Protein AF-A0A3D1GAS0-F1 (afdb_monomer)

Sequence (78 aa):
MNQERGNPGDQVITGLLSRHNAWVEQTHISKTPTLFVNGYEMPVNYTVDDLKAMIPGLTESIPNVVELKSKTISHKSQ

Radius of gyration: 21.46 Å; Cα contacts (8 Å, |Δi|>4): 14; chains: 1; bounding box: 56×17×53 Å

Solvent-accessible surface area (backbone atoms only — not comparable to full-atom values): 5413 Å² total; per-residue (Å²): 136,84,78,81,76,72,58,72,67,56,57,52,51,52,54,52,53,53,53,48,52,54,48,46,64,74,66,61,70,86,64,80,93,74,54,68,60,98,85,42,75,58,67,93,82,68,46,76,64,56,55,53,68,74,40,76,59,48,78,74,67,49,73,74,83,80,78,82,79,87,87,84,83,82,83,75,88,128

pLDDT: mean 73.33, std 16.11, range [43.44, 94.5]

Secondary structure (DSSP, 8-state):
-------HHHHHHHHHHH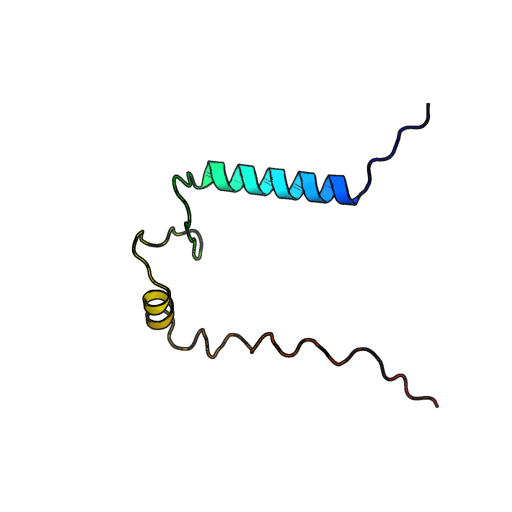HHHHHHHHHT--SSS--EETTEEPPTT--HHHHHHHSTTHHHHS--TT--SS-S------

Foldseek 3Di:
DDDPPPDPVVVVVVVVVVVVVVVCVVLVDPDPDWDDDPRDIDDPPDDPVNVCVVDPCPVVVPPPPPPPPDDDDDDDDD

Nearest PDB structures (foldseek):
  1r7h-assembly1_B  TM=3.695E-01  e=3.053E+00  Corynebacterium ammoniagenes

Mean predicted aligned error: 14.69 Å

Structure (mmCIF, N/CA/C/O backbone):
data_AF-A0A3D1GAS0-F1
#
_entry.id   AF-A0A3D1GAS0-F1
#
loop_
_atom_site.group_PDB
_atom_site.id
_atom_site.type_symbol
_atom_site.label_atom_id
_atom_site.label_alt_id
_atom_site.label_comp_id
_atom_site.label_asym_id
_atom_site.label_entity_id
_atom_site.label_seq_id
_atom_site.pdbx_PDB_ins_code
_atom_site.Cartn_x
_atom_site.Cartn_y
_atom_site.Cartn_z
_atom_site.occupancy
_atom_site.B_iso_or_equiv
_atom_site.auth_seq_id
_atom_site.auth_comp_id
_atom_site.auth_asym_id
_atom_site.auth_atom_id
_atom_site.pdbx_PDB_model_num
ATOM 1 N N . MET A 1 1 ? 41.122 4.386 -25.698 1.00 44.97 1 MET A N 1
ATOM 2 C CA . MET A 1 1 ? 39.736 4.733 -25.321 1.00 44.97 1 MET A CA 1
ATOM 3 C C . MET A 1 1 ? 39.530 4.252 -23.900 1.00 44.97 1 MET A C 1
ATOM 5 O O . MET A 1 1 ? 39.473 3.050 -23.687 1.00 44.97 1 MET A O 1
ATOM 9 N N . ASN A 1 2 ? 39.538 5.164 -22.929 1.00 46.31 2 ASN A N 1
ATOM 10 C CA . ASN A 1 2 ? 39.289 4.809 -21.536 1.00 46.31 2 ASN A CA 1
ATOM 11 C C . ASN A 1 2 ? 37.778 4.754 -21.348 1.00 46.31 2 ASN A C 1
ATOM 13 O O . ASN A 1 2 ? 37.101 5.769 -21.468 1.00 46.31 2 ASN A O 1
ATOM 17 N N . GLN A 1 3 ? 37.258 3.552 -21.138 1.00 58.75 3 GLN A N 1
ATOM 18 C CA . GLN A 1 3 ? 35.857 3.346 -20.818 1.00 58.75 3 GLN A CA 1
ATOM 19 C C . GLN A 1 3 ? 35.638 3.847 -19.389 1.00 58.75 3 GLN A C 1
ATOM 21 O O . GLN A 1 3 ? 36.150 3.251 -18.439 1.00 58.75 3 GLN A O 1
ATOM 26 N N . GLU A 1 4 ? 34.942 4.974 -19.254 1.00 59.03 4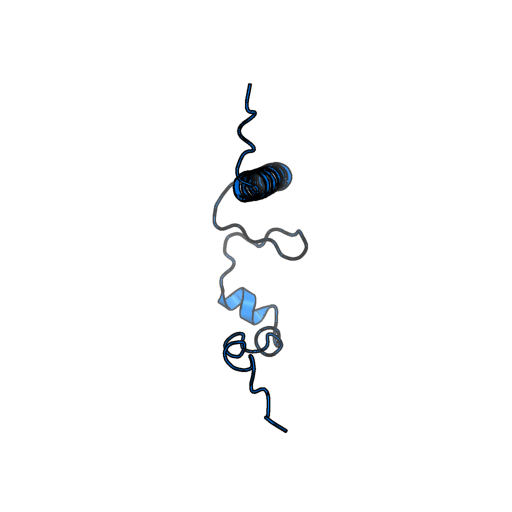 GLU A N 1
ATOM 27 C CA . GLU A 1 4 ? 34.501 5.512 -17.970 1.00 59.03 4 GLU A CA 1
ATOM 28 C C . GLU A 1 4 ? 33.640 4.446 -17.292 1.00 59.03 4 GLU A C 1
ATOM 30 O O . GLU A 1 4 ? 32.508 4.168 -17.691 1.00 59.03 4 GLU A O 1
ATOM 35 N N . ARG A 1 5 ? 34.217 3.754 -16.307 1.00 62.78 5 ARG A N 1
ATOM 36 C CA . ARG A 1 5 ? 33.463 2.816 -15.483 1.00 62.78 5 ARG A CA 1
ATOM 37 C C . ARG A 1 5 ? 32.511 3.661 -14.645 1.00 62.78 5 ARG A C 1
ATOM 39 O O . ARG A 1 5 ? 32.957 4.320 -13.710 1.00 62.78 5 ARG A O 1
ATOM 46 N N . GLY A 1 6 ? 31.232 3.664 -15.021 1.00 66.19 6 GLY A N 1
ATOM 47 C CA . GLY A 1 6 ? 30.173 4.310 -14.250 1.00 66.19 6 GLY A CA 1
ATOM 48 C C . GLY A 1 6 ? 30.251 3.899 -12.780 1.00 66.19 6 GLY A C 1
ATOM 49 O O . GLY A 1 6 ? 30.619 2.760 -12.467 1.00 66.19 6 GLY A O 1
ATOM 50 N N . ASN A 1 7 ? 29.957 4.843 -11.889 1.00 76.94 7 ASN A N 1
ATOM 51 C CA . ASN A 1 7 ? 30.040 4.642 -10.451 1.00 76.94 7 ASN A CA 1
ATOM 52 C C . ASN A 1 7 ? 29.216 3.397 -10.059 1.00 76.94 7 ASN A C 1
ATOM 54 O O . ASN A 1 7 ? 28.051 3.297 -10.451 1.00 76.94 7 ASN A O 1
ATOM 58 N N . PRO A 1 8 ? 29.768 2.444 -9.285 1.00 71.00 8 PRO A N 1
ATOM 59 C CA . PRO A 1 8 ? 29.020 1.282 -8.805 1.00 71.00 8 PRO A CA 1
ATOM 60 C C . PRO A 1 8 ? 27.687 1.642 -8.127 1.00 71.00 8 PRO A C 1
ATOM 62 O O . PRO A 1 8 ? 26.724 0.882 -8.227 1.00 71.00 8 PRO A O 1
ATOM 65 N N . GLY A 1 9 ? 27.601 2.817 -7.491 1.00 75.00 9 GLY A N 1
ATOM 66 C CA . GLY A 1 9 ? 26.356 3.338 -6.920 1.00 75.00 9 GLY A CA 1
ATOM 67 C C . GLY A 1 9 ? 25.246 3.560 -7.953 1.00 75.00 9 GLY A C 1
ATOM 68 O O . GLY A 1 9 ? 24.085 3.264 -7.671 1.00 75.00 9 GLY A O 1
ATOM 69 N N . ASP A 1 10 ? 25.590 3.984 -9.168 1.00 78.38 10 ASP A N 1
ATOM 70 C CA . ASP A 1 10 ? 24.619 4.280 -10.227 1.00 78.38 10 ASP A CA 1
ATOM 71 C C . ASP A 1 10 ? 23.958 2.995 -10.743 1.00 78.38 10 ASP A C 1
ATOM 73 O O . ASP A 1 10 ? 22.757 2.964 -11.022 1.00 78.38 10 ASP A O 1
ATOM 77 N N . GLN A 1 11 ? 24.720 1.899 -10.811 1.00 78.50 11 GLN A N 1
ATOM 78 C CA . GLN A 1 11 ? 24.204 0.587 -11.216 1.00 78.50 11 GLN A CA 1
ATOM 79 C C . GLN A 1 11 ? 23.216 0.028 -10.184 1.00 78.50 11 GLN A C 1
ATOM 81 O O . GLN A 1 11 ? 22.173 -0.515 -10.552 1.00 78.50 11 GLN A O 1
ATOM 86 N N . VAL A 1 12 ? 23.505 0.210 -8.890 1.00 86.81 12 VAL A N 1
ATOM 87 C CA . VAL A 1 12 ? 22.609 -0.200 -7.797 1.00 86.81 12 VAL A CA 1
ATOM 88 C C . VAL A 1 12 ? 21.311 0.608 -7.823 1.00 86.81 12 VAL A C 1
ATOM 90 O O . VAL A 1 12 ? 20.230 0.022 -7.763 1.00 86.81 12 VAL A O 1
ATOM 93 N N . ILE A 1 13 ? 21.400 1.935 -7.963 1.00 89.62 13 ILE A N 1
ATOM 94 C CA . ILE A 1 13 ? 20.226 2.820 -8.036 1.00 89.62 13 ILE A CA 1
ATOM 95 C C . ILE A 1 13 ? 19.348 2.451 -9.234 1.00 89.62 13 ILE A C 1
ATOM 97 O O . ILE A 1 13 ? 18.138 2.284 -9.088 1.00 89.62 13 ILE A O 1
ATOM 101 N N . THR A 1 14 ? 19.960 2.252 -10.402 1.00 91.00 14 THR A N 1
ATOM 102 C CA . THR A 1 14 ? 19.247 1.860 -11.626 1.00 91.00 14 THR A CA 1
ATOM 103 C C . THR A 1 14 ? 18.507 0.533 -11.440 1.00 91.00 14 THR A C 1
ATOM 105 O O . THR A 1 14 ? 17.338 0.415 -11.809 1.00 91.00 14 THR A O 1
ATOM 108 N N . GLY A 1 15 ? 19.148 -0.455 -10.806 1.00 90.56 15 GLY A N 1
ATOM 109 C CA . GLY A 1 15 ? 18.516 -1.738 -10.494 1.00 90.56 15 GLY A CA 1
ATOM 110 C C . GLY A 1 15 ? 17.333 -1.612 -9.528 1.00 90.56 15 GLY A C 1
ATOM 111 O O . GLY A 1 15 ? 16.302 -2.255 -9.729 1.00 90.56 15 GLY A O 1
ATOM 112 N N . LEU A 1 16 ? 17.444 -0.762 -8.501 1.00 92.75 16 LEU A N 1
ATOM 113 C CA . LEU A 1 16 ? 16.352 -0.502 -7.556 1.00 92.75 16 LEU A CA 1
ATOM 114 C C . LEU A 1 16 ? 15.155 0.173 -8.233 1.00 92.75 16 LEU A C 1
ATOM 116 O O . LEU A 1 16 ? 14.021 -0.255 -8.024 1.00 92.75 16 LEU A O 1
ATOM 120 N N . LEU A 1 17 ? 15.402 1.174 -9.081 1.00 94.25 17 LEU A N 1
ATOM 121 C CA . LEU A 1 17 ? 14.355 1.871 -9.832 1.00 94.25 17 LEU A CA 1
ATOM 122 C C . LEU A 1 17 ? 13.635 0.937 -10.807 1.00 94.25 17 LEU A C 1
ATOM 124 O O . LEU A 1 17 ? 12.408 0.935 -10.866 1.00 94.25 17 LEU A O 1
ATOM 128 N N . SER A 1 18 ? 14.378 0.091 -11.523 1.00 94.50 18 SER A N 1
ATOM 129 C CA . SER A 1 18 ? 13.792 -0.897 -12.434 1.00 94.50 18 SER A CA 1
ATOM 130 C C . SER A 1 18 ? 12.871 -1.878 -11.700 1.00 94.50 18 SER A C 1
ATOM 132 O O . SER A 1 18 ? 11.746 -2.116 -12.140 1.00 94.50 18 SER A O 1
ATOM 134 N N . ARG A 1 19 ? 13.297 -2.388 -10.535 1.00 94.50 19 ARG A N 1
ATOM 135 C CA . ARG A 1 19 ? 12.466 -3.265 -9.693 1.00 94.50 19 ARG A CA 1
ATOM 136 C C . ARG A 1 19 ? 11.234 -2.551 -9.143 1.00 94.50 19 ARG A C 1
ATOM 138 O O . ARG A 1 19 ? 10.172 -3.161 -9.075 1.00 94.50 19 ARG A O 1
ATOM 145 N N . HIS A 1 20 ? 11.373 -1.286 -8.752 1.00 90.56 20 HIS A N 1
ATOM 146 C CA . HIS A 1 20 ? 10.254 -0.481 -8.275 1.00 90.56 20 HIS A CA 1
ATOM 147 C C . HIS A 1 20 ? 9.200 -0.286 -9.370 1.00 90.56 20 HIS A C 1
ATOM 149 O O . HIS A 1 20 ? 8.034 -0.588 -9.140 1.00 90.56 20 HIS A O 1
ATOM 155 N N . ASN A 1 21 ? 9.609 0.126 -10.572 1.00 90.75 21 ASN A N 1
ATOM 156 C CA . ASN A 1 21 ? 8.688 0.337 -11.690 1.00 90.75 21 ASN A CA 1
ATOM 157 C C . ASN A 1 21 ? 7.960 -0.957 -12.078 1.00 90.75 21 ASN A C 1
ATOM 159 O O . ASN A 1 21 ? 6.740 -0.954 -12.208 1.00 90.75 21 ASN A O 1
ATOM 163 N N . ALA A 1 22 ? 8.684 -2.079 -12.157 1.00 93.38 22 ALA A N 1
ATOM 164 C CA . ALA A 1 22 ? 8.075 -3.381 -12.421 1.00 93.38 22 ALA A CA 1
ATOM 165 C C . ALA A 1 22 ? 7.040 -3.769 -11.349 1.00 93.38 22 ALA A C 1
ATOM 167 O O . ALA A 1 22 ? 5.993 -4.325 -11.669 1.00 93.38 22 ALA A O 1
ATOM 168 N N . TRP A 1 23 ? 7.307 -3.461 -10.076 1.00 91.81 23 TRP A N 1
ATOM 169 C CA . TRP A 1 23 ? 6.355 -3.701 -8.993 1.00 91.81 23 TRP A CA 1
ATOM 170 C C . TRP A 1 23 ? 5.096 -2.831 -9.122 1.00 91.81 23 TRP A C 1
ATOM 172 O O . TRP A 1 23 ? 3.993 -3.359 -8.977 1.00 91.81 23 TRP A O 1
ATOM 182 N N . VAL A 1 24 ? 5.235 -1.538 -9.444 1.00 88.12 24 VAL A N 1
ATOM 183 C CA . VAL A 1 24 ? 4.097 -0.626 -9.681 1.00 88.12 24 VAL A CA 1
ATOM 184 C C . VAL A 1 24 ? 3.217 -1.135 -10.82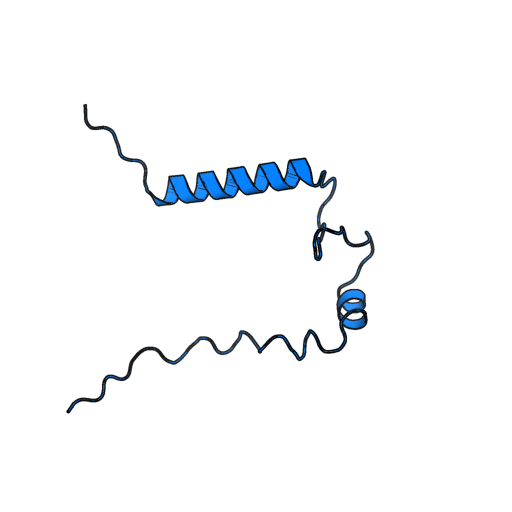5 1.00 88.12 24 VAL A C 1
ATOM 186 O O . VAL A 1 24 ? 1.997 -1.195 -10.681 1.00 88.12 24 VAL A O 1
ATOM 189 N N . GLU A 1 25 ? 3.830 -1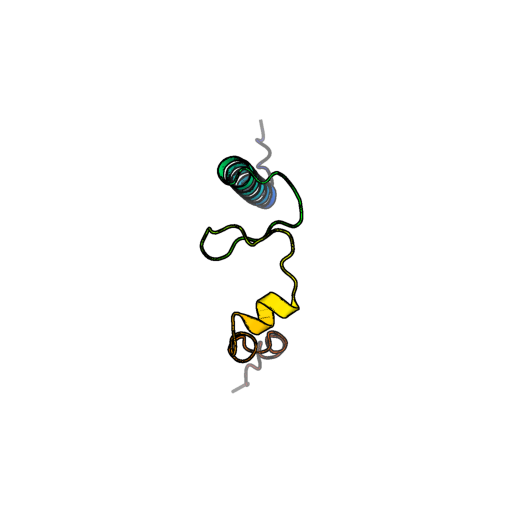.556 -11.935 1.00 89.50 25 GLU A N 1
ATOM 190 C CA . GLU A 1 25 ? 3.116 -2.103 -13.095 1.00 89.50 25 GLU A CA 1
ATOM 191 C C . GLU A 1 25 ? 2.358 -3.391 -12.747 1.00 89.50 25 GLU A C 1
ATOM 193 O O . GLU A 1 25 ? 1.176 -3.518 -13.054 1.00 89.50 25 GLU A O 1
ATOM 198 N N . GLN A 1 26 ? 3.005 -4.333 -12.054 1.00 91.31 26 GLN A N 1
ATOM 199 C CA . GLN A 1 26 ? 2.391 -5.613 -11.678 1.00 91.31 26 GLN A CA 1
ATOM 200 C C . GLN A 1 26 ? 1.222 -5.444 -10.703 1.00 91.31 26 GLN A C 1
ATOM 202 O O . GLN A 1 26 ? 0.217 -6.149 -10.797 1.00 91.31 26 GLN A O 1
ATOM 207 N N . THR A 1 27 ? 1.347 -4.512 -9.760 1.00 89.38 27 THR A N 1
ATOM 208 C CA . THR A 1 27 ? 0.334 -4.272 -8.723 1.00 89.38 27 THR A CA 1
ATOM 209 C C . THR A 1 27 ? -0.805 -3.367 -9.182 1.00 89.38 27 THR A C 1
ATOM 211 O O . THR A 1 27 ? -1.789 -3.247 -8.459 1.00 89.38 27 THR A O 1
ATOM 214 N N . HIS A 1 28 ? -0.711 -2.772 -10.378 1.00 89.62 28 HIS A N 1
ATOM 215 C CA . HIS A 1 28 ? -1.727 -1.875 -10.937 1.00 89.62 28 HIS A CA 1
ATOM 216 C C . HIS A 1 28 ? -2.131 -0.745 -9.970 1.00 89.62 28 HIS A C 1
ATOM 218 O O . HIS A 1 28 ? -3.298 -0.352 -9.910 1.00 89.62 28 HIS A O 1
ATOM 224 N N . ILE A 1 29 ? -1.171 -0.215 -9.199 1.00 86.88 29 ILE A N 1
ATOM 225 C CA . ILE A 1 29 ? -1.421 0.863 -8.231 1.00 86.88 29 ILE A CA 1
ATOM 226 C C . ILE A 1 29 ? -1.988 2.080 -8.968 1.00 86.88 29 ILE A C 1
ATOM 228 O O . ILE A 1 29 ? -1.307 2.709 -9.775 1.00 86.88 29 ILE A O 1
ATOM 232 N N . SER A 1 30 ? -3.240 2.431 -8.669 1.00 86.75 30 SER A N 1
ATOM 233 C CA . SER A 1 30 ? -3.964 3.500 -9.366 1.00 86.75 30 SER A CA 1
ATOM 234 C C . SER A 1 30 ? -4.029 4.818 -8.586 1.00 86.75 30 SER A C 1
ATOM 236 O O . SER A 1 30 ? -4.543 5.812 -9.098 1.00 86.75 30 SER A O 1
ATOM 238 N N . LYS A 1 31 ? -3.591 4.828 -7.321 1.00 86.50 31 LYS A N 1
ATOM 239 C CA . LYS A 1 31 ? -3.664 5.976 -6.404 1.00 86.50 31 LYS A CA 1
ATOM 240 C C . LYS A 1 31 ? -2.607 5.874 -5.307 1.00 86.50 31 LYS A C 1
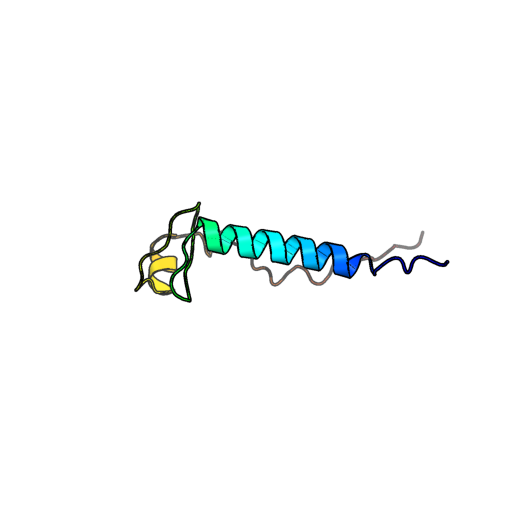ATOM 242 O O . LYS A 1 31 ? -2.017 4.821 -5.109 1.00 86.50 31 LYS A O 1
ATOM 247 N N . THR A 1 32 ? -2.393 6.965 -4.576 1.00 85.56 32 THR A N 1
ATOM 248 C CA . THR A 1 32 ? -1.478 7.012 -3.428 1.00 85.56 32 THR A CA 1
ATOM 249 C C . THR A 1 32 ? -2.110 7.784 -2.262 1.00 85.56 32 THR A C 1
ATOM 251 O O . THR A 1 32 ? -2.760 8.798 -2.526 1.00 85.56 32 THR A O 1
ATOM 254 N N . PRO A 1 33 ? -1.890 7.385 -0.994 1.00 85.50 33 PRO A N 1
ATOM 255 C CA . PRO A 1 33 ? -1.121 6.212 -0.574 1.00 85.50 33 PRO A CA 1
ATOM 256 C C . PRO A 1 33 ? -1.885 4.896 -0.806 1.00 85.50 33 PRO A C 1
ATOM 258 O O . PRO A 1 33 ? -3.096 4.836 -0.614 1.00 85.50 33 PRO A O 1
ATOM 261 N N . THR A 1 34 ? -1.151 3.844 -1.175 1.00 86.06 34 THR A N 1
ATOM 262 C CA . THR A 1 34 ? -1.640 2.458 -1.241 1.00 86.06 34 THR A CA 1
ATOM 263 C C . THR A 1 34 ? -0.691 1.582 -0.431 1.00 86.06 34 THR A C 1
ATOM 265 O O . THR A 1 34 ? 0.527 1.674 -0.593 1.00 86.06 34 THR A O 1
ATOM 268 N N . LEU A 1 35 ? -1.243 0.754 0.457 1.00 85.56 35 LEU A N 1
ATOM 269 C CA . LEU A 1 35 ? -0.482 -0.148 1.319 1.00 85.56 35 LEU A CA 1
ATOM 270 C C . LEU A 1 35 ? -0.779 -1.601 0.957 1.00 85.56 35 LEU A C 1
ATOM 272 O O . LEU A 1 35 ? -1.933 -1.957 0.725 1.00 85.56 35 LEU A O 1
ATOM 276 N N . PHE A 1 36 ? 0.259 -2.435 0.978 1.00 86.12 36 PHE A N 1
ATOM 277 C CA . PHE A 1 36 ? 0.138 -3.877 0.795 1.00 86.12 36 PHE A CA 1
ATOM 278 C C . PHE A 1 36 ? 0.672 -4.610 2.023 1.00 86.12 36 PHE A C 1
ATOM 280 O O . PHE A 1 36 ? 1.767 -4.306 2.498 1.00 86.12 36 PHE A O 1
ATOM 287 N N . VAL A 1 37 ? -0.063 -5.616 2.495 1.00 82.19 37 VAL A N 1
ATOM 288 C CA . VAL A 1 37 ? 0.387 -6.543 3.545 1.00 82.19 37 VAL A CA 1
ATOM 289 C C . VAL A 1 37 ? 0.273 -7.959 3.000 1.00 82.19 37 VAL A C 1
ATOM 291 O O . VAL A 1 37 ? -0.795 -8.372 2.557 1.00 82.19 37 VAL A O 1
ATOM 294 N N . ASN A 1 38 ? 1.386 -8.699 2.983 1.00 82.12 38 ASN A N 1
ATOM 295 C CA . ASN A 1 38 ? 1.460 -10.052 2.412 1.00 82.12 38 ASN A CA 1
ATOM 296 C C . ASN A 1 38 ? 0.920 -10.156 0.967 1.00 82.12 38 ASN A C 1
ATOM 298 O O . ASN A 1 38 ? 0.364 -11.181 0.584 1.00 82.12 38 ASN A O 1
ATOM 302 N N . GLY A 1 39 ? 1.069 -9.091 0.170 1.00 84.19 39 GLY A N 1
ATOM 303 C CA . GLY A 1 39 ? 0.604 -9.033 -1.223 1.00 84.19 39 GLY A CA 1
ATOM 304 C C . GLY A 1 39 ? -0.853 -8.594 -1.417 1.00 84.19 39 GLY A C 1
ATOM 305 O O . GLY A 1 39 ? -1.274 -8.447 -2.559 1.00 84.19 39 GLY A O 1
ATOM 306 N N . TYR A 1 40 ? -1.605 -8.335 -0.343 1.00 84.94 40 TYR A N 1
ATOM 307 C CA . TYR A 1 40 ? -2.990 -7.861 -0.415 1.00 84.94 40 TYR A CA 1
ATOM 308 C C . TYR A 1 40 ? -3.063 -6.345 -0.240 1.00 84.94 40 TYR A C 1
ATOM 310 O O . TYR A 1 40 ? -2.486 -5.812 0.711 1.00 84.94 40 TYR A O 1
ATOM 318 N N . GLU A 1 41 ? -3.773 -5.661 -1.144 1.00 87.50 41 GLU A N 1
ATOM 319 C CA . GLU A 1 41 ? -4.055 -4.227 -1.025 1.00 87.50 41 GLU A CA 1
ATOM 320 C C . GLU A 1 41 ? -4.973 -3.971 0.175 1.00 87.50 41 GLU A C 1
ATOM 322 O O . GLU A 1 41 ? -5.992 -4.642 0.362 1.00 87.50 41 GLU A O 1
ATOM 327 N N . MET A 1 42 ? -4.614 -2.987 0.994 1.00 85.75 42 MET A N 1
ATOM 328 C CA . MET A 1 42 ? -5.453 -2.558 2.101 1.00 85.75 42 MET A CA 1
ATOM 329 C C . MET A 1 42 ? -6.647 -1.707 1.634 1.00 85.75 42 MET A C 1
ATOM 331 O O . MET A 1 42 ? -6.530 -0.961 0.661 1.00 85.75 42 MET A O 1
ATOM 335 N N . PRO A 1 43 ? -7.793 -1.750 2.342 1.00 85.38 43 PRO A N 1
ATOM 336 C CA . PRO A 1 43 ? -8.960 -0.941 1.996 1.00 85.38 43 PRO A CA 1
ATOM 337 C C . PRO A 1 43 ? -8.670 0.567 1.929 1.00 85.38 43 PRO A C 1
ATOM 339 O O . PRO A 1 43 ? -7.812 1.102 2.620 1.00 85.38 43 PRO A O 1
ATOM 342 N N . VAL A 1 44 ? -9.443 1.283 1.114 1.00 81.81 44 VAL A N 1
ATOM 343 C CA . VAL A 1 44 ? -9.184 2.693 0.755 1.00 81.81 44 VAL A CA 1
ATOM 344 C C . VAL A 1 44 ? -9.237 3.655 1.943 1.00 81.81 44 VAL A C 1
ATOM 346 O O . VAL A 1 44 ? -8.539 4.662 1.965 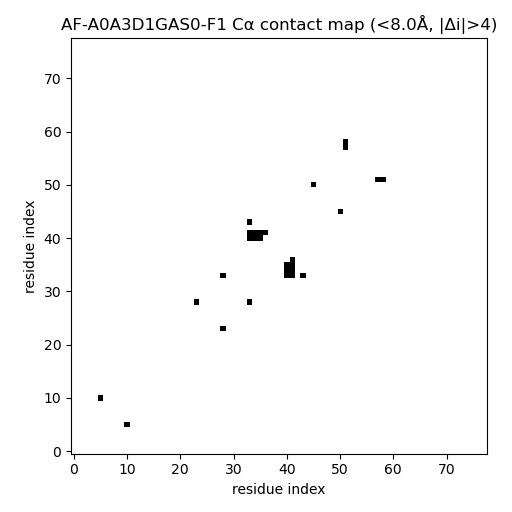1.00 81.81 44 VAL A O 1
ATOM 349 N N . ASN A 1 45 ? -10.096 3.367 2.909 1.00 83.50 45 ASN A N 1
ATOM 350 C CA . ASN A 1 45 ? -10.367 4.195 4.077 1.00 83.50 45 ASN A CA 1
ATOM 351 C C . ASN A 1 45 ? -9.668 3.672 5.336 1.00 83.50 45 ASN A C 1
ATOM 353 O O . ASN A 1 45 ? -10.070 4.037 6.438 1.00 83.50 45 ASN A O 1
ATOM 357 N N . TYR A 1 46 ? -8.666 2.805 5.177 1.00 79.38 46 TYR A N 1
ATOM 358 C CA . TYR A 1 46 ? -7.953 2.250 6.313 1.00 79.38 46 TYR A CA 1
ATOM 359 C C . TYR A 1 46 ? -7.173 3.333 7.050 1.00 79.38 46 TYR A C 1
ATOM 361 O O . TYR A 1 46 ? -6.350 4.041 6.464 1.00 79.38 46 TYR A O 1
ATOM 369 N N . THR A 1 47 ? -7.419 3.446 8.347 1.00 82.25 47 THR A N 1
ATOM 370 C CA . THR A 1 47 ? -6.722 4.381 9.221 1.00 82.25 47 THR A CA 1
ATOM 371 C C . THR A 1 47 ? -5.582 3.689 9.965 1.00 82.25 47 THR A C 1
ATOM 373 O O . THR A 1 47 ? -5.480 2.463 10.042 1.00 82.25 47 THR A O 1
ATOM 376 N N . VAL A 1 48 ? -4.700 4.496 10.554 1.00 77.06 48 VAL A N 1
ATOM 377 C CA . VAL A 1 48 ? -3.656 3.992 11.457 1.00 77.06 48 VAL A CA 1
ATOM 378 C C . VAL A 1 48 ? -4.271 3.308 12.684 1.00 77.06 48 VAL A C 1
ATOM 380 O O . VAL A 1 48 ? -3.685 2.368 13.215 1.00 77.06 48 VAL A O 1
ATOM 383 N N . ASP A 1 49 ? -5.447 3.745 13.133 1.00 81.75 49 ASP A N 1
ATOM 384 C CA . ASP A 1 49 ? -6.117 3.136 14.282 1.00 81.75 49 ASP A CA 1
ATOM 385 C C . ASP A 1 49 ? -6.717 1.772 13.9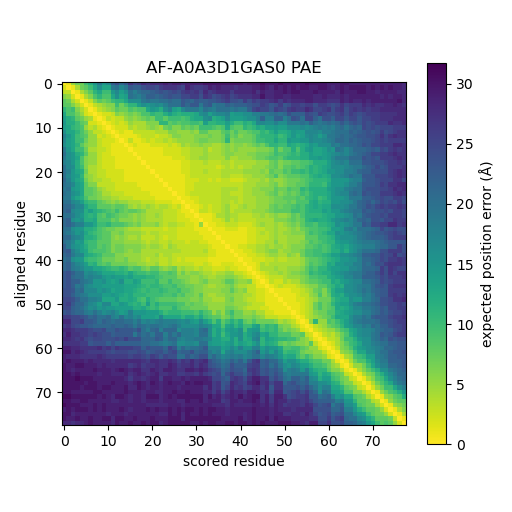35 1.00 81.75 49 ASP A C 1
ATOM 387 O O . ASP A 1 49 ? -6.616 0.846 1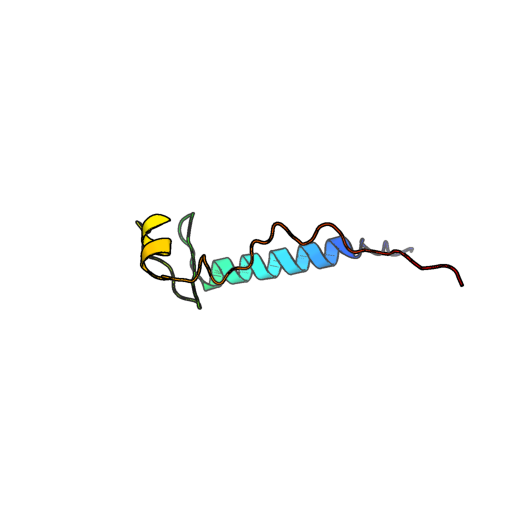4.739 1.00 81.75 49 ASP A O 1
ATOM 391 N N . ASP A 1 50 ? -7.211 1.596 12.707 1.00 79.25 50 ASP A N 1
ATOM 392 C CA . ASP A 1 50 ? -7.638 0.285 12.213 1.00 79.25 50 ASP A CA 1
ATOM 393 C C . ASP A 1 50 ? -6.457 -0.707 12.176 1.00 79.25 50 ASP A C 1
ATOM 395 O O . ASP A 1 50 ? -6.599 -1.873 12.548 1.00 79.25 50 ASP A O 1
ATOM 399 N N . LEU A 1 51 ? -5.252 -0.242 11.808 1.00 75.06 51 LEU A N 1
ATOM 400 C CA . LEU A 1 51 ? -4.032 -1.062 11.844 1.00 75.06 51 LEU A CA 1
ATOM 401 C C . LEU A 1 51 ? -3.669 -1.490 13.270 1.00 75.06 51 LEU A C 1
ATOM 403 O O . LEU A 1 51 ? -3.316 -2.648 13.491 1.00 75.06 51 LEU A O 1
ATOM 407 N N . LYS A 1 52 ? -3.777 -0.574 14.241 1.00 75.38 52 LYS A N 1
ATOM 408 C CA . LYS A 1 52 ? -3.555 -0.889 15.662 1.00 75.38 52 LYS A CA 1
ATOM 409 C C . LYS A 1 52 ? -4.575 -1.906 16.175 1.00 75.38 52 LYS A C 1
ATOM 411 O O . LYS A 1 52 ? -4.210 -2.788 16.945 1.00 75.38 52 LYS A O 1
ATOM 416 N N . ALA A 1 53 ? -5.832 -1.795 15.745 1.00 76.19 53 ALA A N 1
ATOM 417 C CA . ALA A 1 53 ? -6.902 -2.701 16.150 1.00 76.19 53 ALA A CA 1
ATOM 418 C C . ALA A 1 53 ? -6.761 -4.106 15.538 1.00 76.19 53 ALA A C 1
ATOM 420 O O . ALA A 1 53 ? -7.046 -5.093 16.213 1.00 76.19 53 ALA A O 1
ATOM 421 N N . MET A 1 54 ? -6.313 -4.213 14.281 1.00 70.62 54 MET A N 1
ATOM 422 C CA . MET A 1 54 ? -6.143 -5.503 13.597 1.00 70.62 54 MET A CA 1
ATOM 423 C C . MET A 1 54 ? -4.999 -6.348 14.129 1.00 70.62 54 MET A C 1
ATOM 425 O O . MET A 1 54 ? -5.030 -7.569 13.975 1.00 70.62 54 MET A O 1
ATOM 429 N N . ILE A 1 55 ? -3.976 -5.720 14.705 1.00 73.12 55 ILE A N 1
ATOM 430 C CA . ILE A 1 55 ? -2.780 -6.439 15.129 1.00 73.12 55 ILE A CA 1
ATOM 431 C C . ILE A 1 55 ? -2.472 -6.132 16.600 1.00 73.12 55 ILE A C 1
ATOM 433 O O . ILE A 1 55 ? -1.453 -5.498 16.899 1.00 73.12 55 ILE A O 1
ATOM 437 N N . PRO A 1 56 ? -3.341 -6.582 17.537 1.00 66.31 56 PRO A N 1
ATOM 438 C CA . PRO A 1 56 ? -3.063 -6.486 18.964 1.00 66.31 56 PRO A CA 1
ATOM 439 C C . PRO A 1 56 ? -1.722 -7.160 19.256 1.00 66.31 56 PRO A C 1
ATOM 441 O O . PRO A 1 56 ? -1.490 -8.297 18.845 1.00 66.31 56 PRO A O 1
ATOM 444 N N . GLY A 1 57 ? -0.819 -6.447 19.921 1.00 62.47 57 GLY A N 1
ATOM 445 C CA . GLY A 1 57 ? 0.508 -6.963 20.241 1.00 62.47 57 GLY A CA 1
ATOM 446 C C . GLY A 1 57 ? 1.575 -6.814 19.156 1.00 62.47 57 GLY A C 1
ATOM 447 O O . GLY A 1 57 ? 2.745 -7.050 19.449 1.00 62.47 57 GLY A O 1
ATOM 448 N N . LEU A 1 58 ? 1.263 -6.349 17.936 1.00 62.47 58 LEU A N 1
ATOM 449 C CA . LEU A 1 58 ? 2.325 -6.099 16.946 1.00 62.47 58 LEU A CA 1
ATOM 450 C C . LEU A 1 58 ? 3.228 -4.954 17.383 1.00 62.47 58 LEU A C 1
ATOM 452 O O . LEU A 1 58 ? 4.447 -5.083 17.327 1.00 62.47 58 LEU A O 1
ATOM 456 N N . THR A 1 59 ? 2.640 -3.865 17.873 1.00 61.22 59 THR A N 1
ATOM 457 C CA . THR A 1 59 ? 3.386 -2.726 18.419 1.00 61.22 59 THR A CA 1
ATOM 458 C C . THR A 1 59 ? 4.227 -3.108 19.634 1.00 61.22 59 THR A C 1
ATOM 460 O O . THR A 1 59 ? 5.269 -2.505 19.855 1.00 61.22 59 THR A O 1
ATOM 463 N N . GLU A 1 60 ? 3.809 -4.121 20.394 1.00 65.75 60 GLU A N 1
ATOM 464 C CA . GLU A 1 60 ? 4.559 -4.666 21.534 1.00 65.75 60 GLU A CA 1
ATOM 465 C C . GLU A 1 60 ? 5.674 -5.627 21.085 1.00 65.75 60 GLU A C 1
ATOM 467 O O . GLU A 1 60 ? 6.693 -5.754 21.760 1.00 65.75 60 GLU A O 1
ATOM 472 N N . SER A 1 61 ? 5.500 -6.283 19.931 1.00 58.78 61 SER A N 1
ATOM 473 C CA . SER A 1 61 ? 6.469 -7.215 19.339 1.00 58.78 61 SER A CA 1
ATOM 474 C C . SER A 1 61 ? 7.537 -6.547 18.471 1.00 58.78 61 SER A C 1
ATOM 476 O O . SER A 1 61 ? 8.565 -7.165 18.198 1.00 58.78 61 SER A O 1
ATOM 478 N N . ILE A 1 62 ? 7.310 -5.307 18.021 1.00 60.19 62 ILE A N 1
ATOM 479 C CA . ILE A 1 62 ? 8.324 -4.516 17.323 1.00 60.19 62 ILE A CA 1
ATOM 480 C C . ILE A 1 62 ? 9.255 -3.971 18.411 1.00 60.19 62 ILE A C 1
ATOM 482 O O . ILE A 1 62 ? 8.853 -3.057 19.136 1.00 60.19 62 ILE A O 1
ATOM 486 N N . PRO A 1 63 ? 10.484 -4.503 18.570 1.00 60.81 63 PRO A N 1
ATOM 487 C CA . PRO A 1 63 ? 11.419 -3.933 19.526 1.00 60.81 63 PRO A CA 1
ATOM 488 C C . PRO A 1 63 ? 11.601 -2.460 19.170 1.00 60.81 63 PRO A C 1
ATOM 490 O O . PRO A 1 63 ? 11.816 -2.135 18.002 1.00 60.81 63 PRO A O 1
ATOM 493 N N . ASN A 1 64 ? 11.477 -1.572 20.160 1.00 58.72 64 ASN A N 1
ATOM 494 C CA . ASN A 1 64 ? 11.705 -0.141 19.987 1.00 58.72 64 ASN A CA 1
ATOM 495 C C . ASN A 1 64 ? 13.021 0.065 19.219 1.00 58.72 64 ASN A C 1
ATOM 497 O O . ASN A 1 64 ? 14.104 -0.076 19.782 1.00 58.72 64 ASN A O 1
ATOM 501 N N . VAL A 1 65 ? 12.939 0.427 17.934 1.00 53.75 65 VAL A N 1
ATOM 502 C CA . VAL A 1 65 ? 14.094 0.589 17.022 1.00 53.75 65 VAL A CA 1
ATOM 503 C C . VAL A 1 65 ? 14.978 1.790 17.423 1.00 53.75 65 VAL A C 1
ATOM 505 O O . VAL A 1 65 ? 15.891 2.197 16.712 1.00 53.75 65 VAL A O 1
ATOM 508 N N . VAL A 1 66 ? 14.755 2.363 18.605 1.00 53.41 66 VAL A N 1
ATOM 509 C CA . VAL A 1 66 ? 15.540 3.465 19.161 1.00 53.41 66 VAL A CA 1
ATOM 510 C C . VAL A 1 66 ? 16.894 2.985 19.717 1.00 53.41 66 VAL A C 1
ATOM 512 O O . VAL A 1 66 ? 17.801 3.799 19.868 1.00 53.41 66 VAL A O 1
ATOM 515 N N . GLU A 1 67 ? 17.116 1.682 19.925 1.00 51.16 67 GLU A N 1
ATOM 516 C CA . GLU A 1 67 ? 18.328 1.180 20.599 1.00 51.16 67 GLU A CA 1
ATOM 517 C C . GLU A 1 67 ? 19.348 0.470 19.680 1.00 51.16 67 GLU A C 1
ATOM 519 O O . GLU A 1 67 ? 19.935 -0.547 20.030 1.00 51.16 67 GLU A O 1
ATOM 524 N N . LEU A 1 68 ? 19.617 1.026 18.492 1.00 49.78 68 LEU A N 1
ATOM 525 C CA . LEU A 1 68 ? 20.783 0.640 17.666 1.00 49.78 68 LEU A CA 1
ATOM 526 C C . LEU A 1 68 ? 21.877 1.720 17.614 1.00 49.78 68 LEU A C 1
ATOM 528 O O . LEU A 1 68 ? 22.722 1.731 16.720 1.00 49.78 68 LEU A O 1
ATOM 532 N N . LYS A 1 69 ? 21.917 2.622 18.601 1.00 51.78 69 LYS A N 1
ATOM 533 C CA . LYS A 1 69 ? 23.027 3.567 18.787 1.00 51.78 69 LYS A CA 1
ATOM 534 C C . LYS A 1 69 ? 23.643 3.409 20.172 1.00 51.78 69 LYS A C 1
ATOM 536 O O . LYS A 1 69 ? 23.287 4.167 21.062 1.00 51.78 69 LYS A O 1
ATOM 541 N N . SER A 1 70 ? 24.557 2.446 20.343 1.00 48.31 70 SER A N 1
ATOM 542 C CA . SER A 1 70 ? 25.759 2.545 21.212 1.00 48.31 70 SER A CA 1
ATOM 543 C C . SER A 1 70 ? 26.323 1.181 21.644 1.00 48.31 70 SER A C 1
ATOM 545 O O . SER A 1 70 ? 26.365 0.851 22.824 1.00 48.31 70 SER A O 1
ATOM 547 N N . LYS A 1 71 ? 26.856 0.378 20.714 1.00 49.00 71 LYS A N 1
ATOM 548 C CA . LYS A 1 71 ? 27.891 -0.604 21.097 1.00 49.00 71 LYS A CA 1
ATOM 549 C C . LYS A 1 71 ? 28.808 -0.967 19.935 1.00 49.00 71 LYS A C 1
ATOM 551 O O . LYS A 1 71 ? 28.875 -2.105 19.494 1.00 49.00 71 LYS A O 1
ATOM 556 N N . THR A 1 72 ? 29.563 0.027 19.477 1.00 44.56 72 THR A N 1
ATOM 557 C CA . THR A 1 72 ? 30.719 -0.195 18.605 1.00 44.56 72 THR A CA 1
ATOM 558 C C . THR A 1 72 ? 31.977 0.257 19.352 1.00 44.56 72 THR A C 1
ATOM 560 O O . THR A 1 72 ? 32.253 1.444 19.453 1.00 44.56 72 THR A O 1
ATOM 563 N N . ILE A 1 73 ? 32.699 -0.751 19.864 1.00 50.94 73 ILE A N 1
ATOM 564 C CA . ILE A 1 73 ? 34.136 -0.800 20.195 1.00 50.94 73 ILE A CA 1
ATOM 565 C C . ILE A 1 73 ? 34.601 -0.104 21.493 1.00 50.94 73 ILE A C 1
ATOM 567 O O . ILE A 1 73 ? 34.918 1.078 21.527 1.00 50.94 73 ILE A O 1
ATOM 571 N N . SER A 1 74 ? 34.806 -0.911 22.542 1.00 43.97 74 SER A N 1
ATOM 572 C CA . SER A 1 74 ? 35.869 -0.685 23.530 1.00 43.97 74 SER A CA 1
ATOM 573 C C . SER A 1 74 ? 36.803 -1.895 23.476 1.00 43.97 74 SER A C 1
ATOM 575 O O . SER A 1 74 ? 36.524 -2.940 24.065 1.00 43.97 74 SER A O 1
ATOM 577 N N . HIS A 1 75 ? 37.878 -1.785 22.691 1.00 43.44 75 HIS A N 1
ATOM 578 C CA . HIS A 1 75 ? 39.016 -2.691 22.808 1.00 43.44 75 HIS A CA 1
ATOM 579 C C . HIS A 1 75 ? 39.692 -2.399 24.152 1.00 43.44 75 HIS A C 1
ATOM 581 O O . HIS A 1 75 ? 40.302 -1.346 24.329 1.00 43.44 75 HIS A O 1
ATOM 587 N N . LYS A 1 76 ? 39.554 -3.320 25.112 1.00 47.12 76 LYS A N 1
ATOM 588 C CA . LYS A 1 76 ? 40.400 -3.348 26.307 1.00 47.12 76 LYS A CA 1
ATOM 589 C C . LYS A 1 76 ? 41.838 -3.629 25.873 1.00 47.12 76 LYS A C 1
ATOM 591 O O . LYS A 1 76 ? 42.092 -4.651 25.241 1.00 47.12 76 LYS A O 1
ATOM 596 N N . SER A 1 77 ? 42.746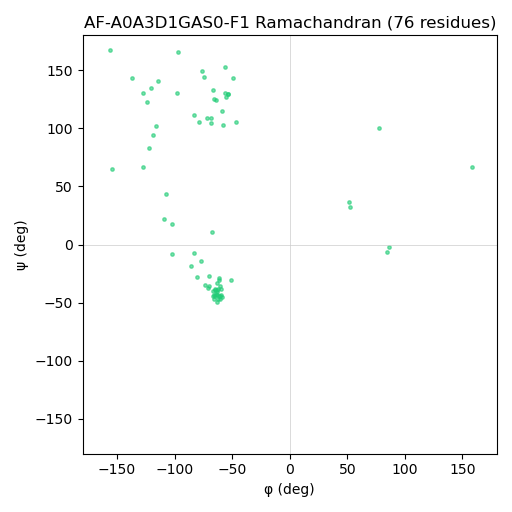 -2.738 26.261 1.00 45.97 77 SER A N 1
ATOM 597 C CA . SER A 1 77 ? 44.160 -3.054 26.439 1.00 45.97 77 SER A CA 1
ATOM 598 C C . SER A 1 77 ? 44.309 -4.244 27.385 1.00 45.97 77 SER A C 1
ATOM 600 O O . SER A 1 77 ? 43.765 -4.223 28.492 1.00 45.97 77 SER A O 1
ATOM 602 N N . GLN A 1 78 ? 45.076 -5.236 26.950 1.00 47.22 78 GLN A N 1
ATOM 603 C CA . GLN A 1 78 ? 45.999 -5.991 27.790 1.00 47.22 78 GLN A CA 1
ATOM 604 C C . GLN A 1 78 ? 47.318 -6.106 27.040 1.00 47.22 78 GLN A C 1
ATOM 606 O O . GLN A 1 78 ? 47.258 -6.239 25.797 1.00 47.22 78 GLN A O 1
#